Protein AF-A0A7S3DN08-F1 (afdb_monomer_lite)

Sequence (111 aa):
STLVHIRQMTKTLLYVWMFTVPLALVHVRFNNNHLNHPLIPMVLVFMTTFGFIGLEFVSDEMDDAFGNDPSDFDSLGLAQIMIEDCYTSILKLDGKDAAFALRKRLRPKYE

pLDDT: mean 83.6, std 9.74, range [44.16, 94.69]

Structure (mmCIF, N/CA/C/O backbone):
data_AF-A0A7S3DN08-F1
#
_entry.id   AF-A0A7S3DN08-F1
#
loop_
_atom_site.group_PDB
_atom_site.id
_atom_site.type_symbol
_atom_site.label_atom_id
_atom_site.label_alt_id
_atom_site.label_comp_id
_atom_site.label_asym_id
_atom_site.label_entity_id
_atom_site.label_seq_id
_atom_site.pdbx_PDB_ins_code
_atom_site.Cartn_x
_atom_site.Cartn_y
_atom_site.Cartn_z
_atom_site.occupancy
_atom_site.B_iso_or_equiv
_atom_site.auth_seq_id
_atom_site.auth_comp_id
_atom_site.auth_asym_id
_atom_site.auth_atom_id
_atom_site.pdbx_PDB_model_num
ATOM 1 N N . SER A 1 1 ? -17.435 -0.663 -8.346 1.00 62.22 1 SER A N 1
ATOM 2 C CA . SER A 1 1 ? -17.321 -0.821 -9.812 1.00 62.22 1 SER A CA 1
ATOM 3 C C . SER A 1 1 ? -16.344 0.199 -10.397 1.00 62.22 1 SER A C 1
ATOM 5 O O . SER A 1 1 ? -15.292 -0.203 -10.867 1.00 62.22 1 SER A O 1
ATOM 7 N N . THR A 1 2 ? -16.586 1.508 -10.271 1.00 69.19 2 THR A N 1
ATOM 8 C CA . THR A 1 2 ? -15.720 2.577 -10.822 1.00 69.19 2 THR A CA 1
ATOM 9 C C . THR A 1 2 ? -14.273 2.589 -10.303 1.00 69.19 2 THR A C 1
ATOM 11 O O . THR A 1 2 ? -13.360 2.755 -11.103 1.00 69.19 2 THR A O 1
ATOM 14 N N . LEU A 1 3 ? -14.039 2.343 -9.008 1.00 72.62 3 LEU A N 1
ATOM 15 C CA . LEU A 1 3 ? -12.680 2.273 -8.434 1.00 72.62 3 LEU A CA 1
ATOM 16 C C . LEU A 1 3 ? -11.839 1.131 -9.024 1.00 72.62 3 LEU A C 1
ATOM 18 O O . LEU A 1 3 ? -10.666 1.313 -9.333 1.00 72.62 3 LEU A O 1
ATOM 22 N N . VAL A 1 4 ? -12.467 -0.022 -9.275 1.00 78.44 4 VAL A N 1
ATOM 23 C CA . VAL A 1 4 ? -11.806 -1.180 -9.899 1.00 78.44 4 VAL A CA 1
ATOM 24 C C . VAL A 1 4 ? -11.336 -0.831 -11.311 1.00 78.44 4 VAL A C 1
ATOM 26 O O . VAL A 1 4 ? -10.228 -1.192 -11.702 1.00 78.44 4 VAL A O 1
ATOM 29 N N . HIS A 1 5 ? -12.150 -0.082 -12.060 1.00 82.31 5 HIS A N 1
ATOM 30 C CA . HIS A 1 5 ? -11.789 0.367 -13.402 1.00 82.31 5 HIS A CA 1
ATOM 31 C C . HIS A 1 5 ? -10.624 1.359 -13.388 1.00 82.31 5 HIS A C 1
ATOM 33 O O . HIS A 1 5 ? -9.713 1.223 -14.199 1.00 82.31 5 HIS A O 1
ATOM 39 N N . ILE A 1 6 ? -10.603 2.308 -12.448 1.00 84.00 6 ILE A N 1
ATOM 40 C CA . ILE A 1 6 ? -9.499 3.271 -12.327 1.00 84.00 6 ILE A CA 1
ATOM 41 C C . ILE A 1 6 ? -8.196 2.544 -11.980 1.00 84.00 6 ILE A C 1
ATOM 43 O O . ILE A 1 6 ? -7.185 2.782 -12.636 1.00 84.00 6 ILE A O 1
ATOM 47 N N . ARG A 1 7 ? -8.227 1.584 -11.047 1.00 84.69 7 ARG A N 1
ATOM 48 C CA . ARG A 1 7 ? -7.046 0.781 -10.6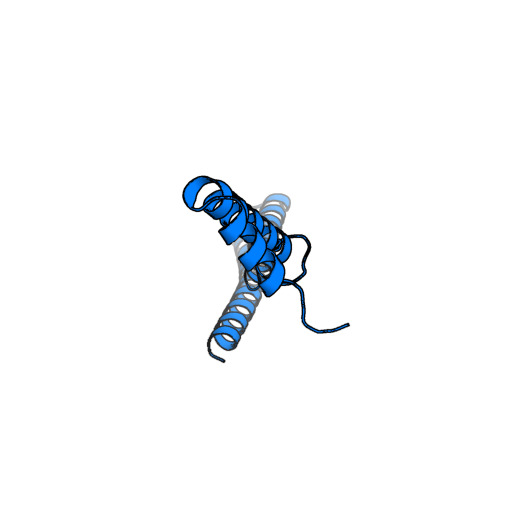94 1.00 84.69 7 ARG A CA 1
ATOM 49 C C . ARG A 1 7 ? -6.502 -0.003 -11.886 1.00 84.69 7 ARG A C 1
ATOM 51 O O . ARG A 1 7 ? -5.299 -0.032 -12.126 1.00 84.69 7 ARG A O 1
ATOM 58 N N . GLN A 1 8 ? -7.389 -0.612 -12.672 1.00 84.81 8 GLN A N 1
ATOM 59 C CA . GLN A 1 8 ? -6.996 -1.317 -13.893 1.00 84.81 8 GLN A CA 1
ATOM 60 C C . GLN A 1 8 ? -6.361 -0.371 -14.918 1.00 84.81 8 GLN A C 1
ATOM 62 O O . GLN A 1 8 ? -5.316 -0.697 -15.479 1.00 84.81 8 GLN A O 1
ATOM 67 N N . MET A 1 9 ? -6.944 0.812 -15.130 1.00 87.62 9 MET A N 1
ATOM 68 C CA . MET A 1 9 ? -6.394 1.811 -16.049 1.00 87.62 9 MET A CA 1
ATOM 69 C C . MET A 1 9 ? -5.007 2.293 -15.596 1.00 87.62 9 MET A C 1
ATOM 71 O O . MET A 1 9 ? -4.087 2.322 -16.415 1.00 87.62 9 MET A O 1
ATOM 75 N N . THR A 1 10 ? -4.813 2.564 -14.302 1.00 88.06 10 THR A N 1
ATOM 76 C CA . THR A 1 10 ? -3.507 2.941 -13.735 1.00 88.06 10 THR A CA 1
ATOM 77 C C . THR A 1 10 ? -2.460 1.848 -13.951 1.00 88.06 10 THR A C 1
ATOM 79 O O . THR A 1 10 ? -1.401 2.135 -14.509 1.00 88.06 10 THR A O 1
ATOM 82 N N . LYS A 1 11 ? -2.780 0.581 -13.641 1.00 87.69 11 LYS A N 1
ATOM 83 C CA . LYS A 1 11 ? -1.868 -0.559 -13.860 1.00 87.69 11 LYS A CA 1
ATOM 84 C C . LYS A 1 11 ? -1.479 -0.705 -15.332 1.00 87.69 11 LYS A C 1
ATOM 86 O O . LYS A 1 11 ? -0.303 -0.874 -15.652 1.00 87.69 11 LYS A O 1
ATOM 91 N N . THR A 1 12 ? -2.437 -0.569 -16.254 1.00 88.81 12 THR A N 1
ATOM 92 C CA . THR A 1 12 ? -2.135 -0.635 -17.695 1.00 88.81 12 THR A CA 1
ATOM 93 C C . THR A 1 12 ? -1.225 0.500 -18.163 1.00 88.81 12 THR A C 1
ATOM 95 O O . THR A 1 12 ? -0.280 0.247 -18.910 1.00 88.81 12 THR A O 1
ATOM 98 N N . LEU A 1 13 ? -1.449 1.731 -17.692 1.00 89.31 13 LEU A N 1
ATOM 99 C CA . LEU A 1 13 ? -0.605 2.877 -18.028 1.00 89.31 13 LEU A CA 1
ATOM 100 C C . LEU A 1 13 ? 0.814 2.710 -17.466 1.00 89.31 13 LEU A C 1
ATOM 102 O O . LEU A 1 13 ? 1.787 2.984 -18.168 1.00 89.31 13 LEU A O 1
ATOM 106 N N . LEU A 1 14 ? 0.931 2.214 -16.232 1.00 88.38 14 LEU A N 1
ATOM 107 C CA . LEU A 1 14 ? 2.209 1.965 -15.571 1.00 88.38 14 LEU A CA 1
ATOM 108 C C . LEU A 1 14 ? 3.030 0.905 -16.315 1.00 88.38 14 LEU A C 1
ATOM 110 O O . LEU A 1 14 ? 4.223 1.109 -16.534 1.00 88.38 14 LEU A O 1
ATOM 114 N N . TYR A 1 15 ? 2.403 -0.175 -16.795 1.00 87.44 15 TYR A N 1
ATOM 115 C CA . TYR A 1 15 ? 3.093 -1.156 -17.636 1.00 87.44 15 TYR A CA 1
ATOM 116 C C . TYR A 1 15 ? 3.538 -0.567 -18.974 1.00 87.44 15 TYR A C 1
ATOM 118 O O . TYR A 1 15 ? 4.685 -0.768 -19.372 1.00 87.44 15 TYR A O 1
ATOM 126 N N . VAL A 1 16 ? 2.687 0.212 -19.651 1.00 90.19 16 VAL A N 1
ATOM 127 C CA . VAL A 1 16 ? 3.079 0.899 -20.895 1.00 90.19 16 VAL A CA 1
ATOM 128 C C . VAL A 1 16 ? 4.28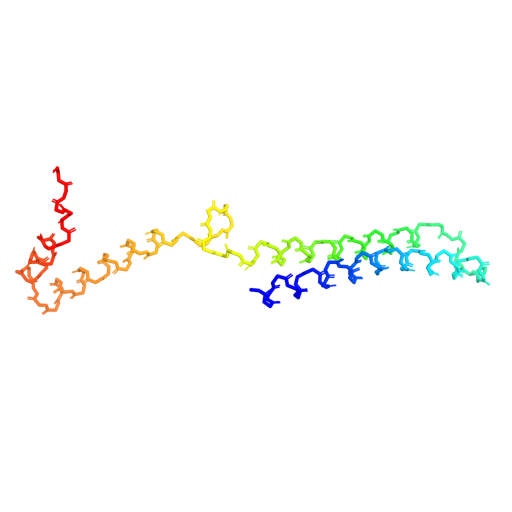5 1.810 -20.649 1.00 90.19 16 VAL A C 1
ATOM 130 O O . VAL A 1 16 ? 5.259 1.764 -21.404 1.00 90.19 16 VAL A O 1
ATOM 133 N N . TRP A 1 17 ? 4.274 2.588 -19.566 1.00 86.81 17 TRP A N 1
ATOM 134 C CA . TRP A 1 17 ? 5.385 3.459 -19.181 1.00 86.81 17 TRP A CA 1
ATOM 135 C C . TRP A 1 17 ? 6.673 2.675 -18.894 1.00 86.81 17 TRP A C 1
ATOM 137 O O . TRP A 1 17 ? 7.744 3.038 -19.389 1.00 86.81 17 TRP A O 1
ATOM 147 N N . MET A 1 18 ? 6.561 1.557 -18.172 1.00 86.50 18 MET A N 1
ATOM 148 C CA . MET A 1 18 ? 7.681 0.692 -17.799 1.00 86.50 18 MET A CA 1
ATOM 149 C C . MET A 1 18 ? 8.432 0.131 -19.009 1.00 86.50 18 MET A C 1
ATOM 151 O O . MET A 1 18 ? 9.645 -0.031 -18.934 1.00 86.50 18 MET A O 1
ATOM 155 N N . PHE A 1 19 ? 7.750 -0.123 -20.129 1.00 84.75 19 PHE A N 1
ATOM 156 C CA . PHE A 1 19 ? 8.403 -0.558 -21.370 1.00 84.75 19 PHE A CA 1
ATOM 157 C C . PHE A 1 19 ? 8.846 0.609 -22.256 1.00 84.75 19 PHE A C 1
ATOM 159 O O . PHE A 1 19 ? 9.900 0.540 -22.888 1.00 84.75 19 PHE A O 1
ATOM 166 N N . THR A 1 20 ? 8.082 1.701 -22.290 1.00 87.88 20 THR A N 1
ATOM 167 C CA . THR A 1 20 ? 8.367 2.833 -23.184 1.00 87.88 20 THR A CA 1
ATOM 168 C C . THR A 1 20 ? 9.629 3.590 -22.762 1.00 87.88 20 THR A C 1
ATOM 170 O O . THR A 1 20 ? 10.440 3.953 -23.613 1.00 87.88 20 THR A O 1
ATOM 173 N N . VAL A 1 21 ? 9.846 3.787 -21.456 1.00 85.44 21 VAL A N 1
ATOM 174 C CA . VAL A 1 21 ? 10.991 4.553 -20.935 1.00 85.44 21 VAL A CA 1
ATOM 175 C C . VAL A 1 21 ? 12.342 3.872 -21.206 1.00 85.44 21 VAL A C 1
ATOM 177 O O . VAL A 1 21 ? 13.217 4.531 -21.773 1.00 85.44 21 VAL A O 1
ATOM 180 N N . PRO A 1 22 ? 12.551 2.575 -20.901 1.00 83.00 22 PRO A N 1
ATOM 181 C CA . PRO A 1 22 ? 13.797 1.888 -21.238 1.00 83.00 22 PRO A CA 1
ATOM 182 C C . PRO A 1 22 ? 14.071 1.868 -22.743 1.00 83.00 22 PRO A C 1
ATOM 184 O O . PRO A 1 22 ? 15.211 2.082 -23.153 1.00 83.00 22 PRO A O 1
ATOM 187 N N . LEU A 1 23 ? 13.041 1.674 -23.576 1.00 84.12 23 LEU A N 1
ATOM 188 C CA . LEU A 1 23 ? 13.184 1.698 -25.036 1.00 84.12 23 LEU A CA 1
ATOM 189 C C . LEU A 1 23 ? 13.596 3.086 -25.547 1.00 84.12 23 LEU A C 1
ATOM 191 O O . LEU A 1 23 ? 14.496 3.189 -26.383 1.00 84.12 23 LEU A O 1
ATOM 195 N N . ALA A 1 24 ? 13.003 4.154 -25.007 1.00 84.25 24 ALA A N 1
ATOM 196 C CA . ALA A 1 24 ? 13.380 5.526 -25.335 1.00 84.25 24 ALA A CA 1
ATOM 197 C C . ALA A 1 24 ? 14.824 5.844 -24.907 1.00 84.25 24 ALA A C 1
ATOM 199 O O . ALA A 1 24 ? 15.587 6.414 -25.687 1.00 84.25 24 ALA A O 1
ATOM 200 N N . LEU A 1 25 ? 15.238 5.419 -23.709 1.00 78.75 25 LEU A N 1
ATOM 201 C CA . LEU A 1 25 ? 16.612 5.579 -23.211 1.00 78.75 25 LEU A CA 1
ATOM 202 C C . LEU A 1 25 ? 17.639 4.829 -24.071 1.00 78.75 25 LEU A C 1
ATOM 204 O O . LEU A 1 25 ? 18.709 5.364 -24.369 1.00 78.75 25 LEU A O 1
ATOM 208 N N . VAL A 1 26 ? 17.308 3.613 -24.514 1.00 77.12 26 VAL A N 1
ATOM 209 C CA . VAL A 1 26 ? 18.138 2.839 -25.446 1.00 77.12 26 VAL A CA 1
ATOM 210 C C . VAL A 1 26 ? 18.240 3.545 -26.802 1.00 77.12 26 VAL A C 1
ATOM 212 O O . VAL A 1 26 ? 19.339 3.657 -27.345 1.00 77.12 26 VAL A O 1
ATOM 215 N N . HIS A 1 27 ? 17.138 4.085 -27.326 1.00 78.88 27 HIS A N 1
ATOM 216 C CA . HIS A 1 27 ? 17.139 4.827 -28.588 1.00 78.88 27 HIS A CA 1
ATOM 217 C C . HIS A 1 27 ? 18.000 6.101 -28.521 1.00 78.88 27 HIS A C 1
ATOM 219 O O . HIS A 1 27 ? 18.819 6.341 -29.407 1.00 78.88 27 HIS A O 1
ATOM 225 N N . VAL A 1 28 ? 17.887 6.882 -27.441 1.00 73.75 28 VAL A N 1
ATOM 226 C CA . VAL A 1 28 ? 18.707 8.088 -27.217 1.00 73.75 28 VAL A CA 1
ATOM 227 C C . VAL A 1 28 ? 20.196 7.748 -27.146 1.00 73.75 28 VAL A C 1
ATOM 229 O O . VAL A 1 28 ? 21.009 8.500 -27.684 1.00 73.75 28 VAL A O 1
ATOM 232 N N . ARG A 1 29 ? 20.557 6.609 -26.539 1.00 70.94 29 ARG A N 1
ATOM 233 C CA . ARG A 1 29 ? 21.940 6.113 -26.503 1.00 70.94 29 ARG A CA 1
ATOM 234 C C . ARG A 1 29 ? 22.467 5.765 -27.896 1.00 70.94 29 ARG A C 1
ATOM 236 O O . ARG A 1 29 ? 23.600 6.111 -28.202 1.00 70.94 29 ARG A O 1
ATOM 243 N N . PHE A 1 30 ? 21.679 5.075 -28.722 1.00 66.62 30 PHE A N 1
ATOM 244 C CA . PHE A 1 30 ? 22.104 4.708 -30.079 1.00 66.62 30 PHE A CA 1
ATOM 245 C C . PHE A 1 30 ? 22.259 5.922 -31.001 1.00 66.62 30 PHE A C 1
ATOM 247 O O . PHE A 1 30 ? 23.107 5.898 -31.886 1.00 66.62 30 PHE A O 1
ATOM 254 N N . ASN A 1 31 ? 21.453 6.968 -30.798 1.00 70.38 31 ASN A N 1
ATOM 255 C CA . ASN A 1 31 ? 21.432 8.135 -31.680 1.00 70.38 31 ASN A CA 1
ATOM 256 C C . ASN A 1 31 ? 22.423 9.237 -31.254 1.00 70.38 31 ASN A C 1
ATOM 258 O O . ASN A 1 31 ? 22.882 10.011 -32.088 1.00 70.38 31 ASN A O 1
ATOM 262 N N . ASN A 1 32 ? 22.784 9.308 -29.966 1.00 65.56 32 ASN A N 1
ATOM 263 C CA . ASN A 1 32 ? 23.711 10.307 -29.432 1.00 65.56 32 ASN A CA 1
ATOM 264 C C . ASN A 1 32 ? 24.961 9.637 -28.835 1.00 65.56 32 ASN A C 1
ATOM 266 O O . ASN A 1 32 ? 24.930 9.123 -27.717 1.00 65.56 32 ASN A O 1
ATOM 270 N N . ASN A 1 33 ? 26.103 9.748 -29.524 1.00 61.22 33 ASN A N 1
ATOM 271 C CA . ASN A 1 33 ? 27.427 9.237 -29.108 1.00 61.22 33 ASN A CA 1
ATOM 272 C C . ASN A 1 33 ? 28.000 9.861 -27.806 1.00 61.22 33 ASN A C 1
ATOM 274 O O . ASN A 1 33 ? 29.162 9.642 -27.467 1.00 61.22 33 ASN A O 1
ATOM 278 N N . HIS A 1 34 ? 27.220 10.666 -27.076 1.00 57.97 34 HIS A N 1
ATOM 279 C CA . HIS A 1 34 ? 27.638 11.334 -25.837 1.00 57.97 34 HIS A CA 1
ATOM 280 C C . HIS A 1 34 ? 27.400 10.498 -24.565 1.00 57.97 34 HIS A C 1
ATOM 282 O O . HIS A 1 34 ? 27.951 10.821 -23.514 1.00 57.97 34 HIS A O 1
ATOM 288 N N . LEU A 1 35 ? 26.640 9.399 -24.639 1.00 58.66 35 LEU A N 1
ATOM 289 C CA . LEU A 1 35 ? 26.386 8.474 -23.522 1.00 58.66 35 LEU A CA 1
ATOM 290 C C . LEU A 1 35 ? 27.221 7.189 -23.671 1.00 58.66 35 LEU A C 1
ATOM 292 O O . LEU A 1 35 ? 26.694 6.087 -23.820 1.00 58.66 35 LEU A O 1
ATOM 296 N N . ASN A 1 36 ? 28.549 7.325 -23.631 1.00 63.38 36 ASN A N 1
ATOM 297 C CA . ASN A 1 36 ? 29.470 6.190 -23.795 1.00 63.38 36 ASN A CA 1
ATOM 298 C C . ASN A 1 36 ? 29.554 5.273 -22.560 1.00 63.38 36 ASN A C 1
ATOM 300 O O . ASN A 1 36 ? 30.023 4.140 -22.670 1.00 63.38 36 ASN A O 1
ATOM 304 N N . HIS A 1 37 ? 29.062 5.710 -21.395 1.00 73.12 37 HIS A N 1
ATOM 305 C CA . HIS A 1 37 ? 29.052 4.893 -20.181 1.00 73.12 37 HIS A CA 1
ATOM 306 C C . HIS A 1 37 ? 27.724 4.132 -20.021 1.00 73.12 37 HIS A C 1
ATOM 308 O O . HIS A 1 37 ? 26.685 4.759 -19.807 1.00 73.12 37 HIS A O 1
ATOM 314 N N . PRO A 1 38 ? 27.731 2.785 -20.055 1.00 74.81 38 PRO A N 1
ATOM 315 C CA . PRO A 1 38 ? 26.511 1.975 -19.983 1.00 74.81 38 PRO A CA 1
ATOM 316 C C . PRO A 1 38 ? 25.816 2.024 -18.612 1.00 74.81 38 PRO A C 1
ATOM 318 O O . PRO A 1 38 ? 24.644 1.676 -18.514 1.00 74.81 38 PRO A O 1
ATOM 321 N N . LEU A 1 39 ? 26.510 2.471 -17.562 1.00 81.12 39 LEU A N 1
ATOM 322 C CA . LEU A 1 39 ? 25.997 2.461 -16.189 1.00 81.12 39 LEU A CA 1
ATOM 323 C C . LEU A 1 39 ? 24.908 3.513 -15.942 1.00 81.12 39 LEU A C 1
ATOM 325 O O . LEU A 1 39 ? 23.941 3.234 -15.243 1.00 81.12 39 LEU A O 1
ATOM 329 N N . ILE A 1 40 ? 25.026 4.703 -16.537 1.00 81.44 40 ILE A N 1
ATOM 330 C CA . ILE A 1 40 ? 24.081 5.813 -16.330 1.00 81.44 40 ILE A CA 1
ATOM 331 C C . ILE A 1 40 ? 22.648 5.443 -16.760 1.00 81.44 40 ILE A C 1
ATOM 333 O O . ILE A 1 40 ? 21.739 5.569 -15.936 1.00 81.44 40 ILE A O 1
ATOM 337 N N . PRO A 1 41 ? 22.400 4.950 -17.994 1.00 81.31 41 PRO A N 1
ATOM 338 C CA . PRO A 1 41 ? 21.053 4.556 -18.395 1.00 81.31 41 PRO A CA 1
ATOM 339 C C . PRO A 1 41 ? 20.534 3.352 -17.600 1.00 81.31 41 PRO A C 1
ATOM 341 O O . PRO A 1 41 ? 19.342 3.296 -17.325 1.00 81.31 41 PRO A O 1
ATOM 344 N N . MET A 1 42 ? 21.401 2.422 -17.174 1.00 82.81 42 MET A N 1
ATOM 345 C CA . MET A 1 42 ? 20.990 1.299 -16.319 1.00 82.81 42 MET A CA 1
ATOM 346 C C . MET A 1 42 ? 20.497 1.772 -14.949 1.00 82.81 42 MET A C 1
ATOM 348 O O . MET A 1 42 ? 19.441 1.333 -14.501 1.00 82.81 42 MET A O 1
ATOM 352 N N . VAL A 1 43 ? 21.217 2.695 -14.306 1.00 87.06 43 VAL A N 1
ATOM 353 C CA . VAL A 1 43 ? 20.813 3.269 -13.014 1.00 87.06 43 VAL A CA 1
ATOM 354 C C . VAL A 1 43 ? 19.529 4.085 -13.155 1.00 87.06 43 VAL A C 1
ATOM 356 O O . VAL A 1 43 ? 18.655 3.980 -12.300 1.00 87.06 43 VAL A O 1
ATOM 359 N N . LEU A 1 44 ? 19.374 4.851 -14.239 1.00 85.19 44 LEU A N 1
ATOM 360 C CA . LEU A 1 44 ? 18.144 5.602 -14.510 1.00 85.19 44 LEU A CA 1
ATOM 361 C C . LEU A 1 44 ? 16.939 4.687 -14.725 1.00 85.19 44 LEU A C 1
ATOM 363 O O . LEU A 1 44 ? 15.884 4.936 -14.144 1.00 85.19 44 LEU A O 1
ATOM 367 N N . VAL A 1 45 ? 17.090 3.625 -15.521 1.00 87.38 45 VAL A N 1
ATOM 368 C CA . VAL A 1 45 ? 16.033 2.625 -15.713 1.00 87.38 45 VAL A CA 1
ATOM 369 C C . VAL A 1 45 ? 15.691 1.977 -14.378 1.00 87.38 45 VAL A C 1
ATOM 371 O O . VAL A 1 45 ? 14.522 1.978 -14.010 1.00 87.38 45 VAL A O 1
ATOM 374 N N . PHE A 1 46 ? 16.692 1.520 -13.621 1.00 88.75 46 PHE A N 1
ATOM 375 C CA . PHE A 1 46 ? 16.485 0.915 -12.308 1.00 88.75 46 PHE A CA 1
ATOM 376 C C . PHE A 1 46 ? 15.732 1.854 -11.361 1.00 88.75 46 PHE A C 1
ATOM 378 O O . PHE A 1 46 ? 14.670 1.483 -10.871 1.00 88.75 46 PHE A O 1
ATOM 385 N N . MET A 1 47 ? 16.212 3.087 -11.170 1.00 89.88 47 MET A N 1
ATOM 386 C CA . MET A 1 47 ? 15.575 4.081 -10.297 1.00 89.88 47 MET A CA 1
ATOM 387 C C . MET A 1 47 ? 14.145 4.397 -10.724 1.00 89.88 47 MET A C 1
ATOM 389 O O . MET A 1 47 ? 13.252 4.461 -9.884 1.00 89.88 47 MET A O 1
ATOM 393 N N . THR A 1 48 ? 13.912 4.551 -12.027 1.00 87.75 48 THR A N 1
ATOM 394 C CA . THR A 1 48 ? 12.572 4.828 -12.551 1.00 87.75 48 THR A CA 1
ATOM 395 C C . THR A 1 48 ? 11.649 3.638 -12.298 1.00 87.75 48 THR A C 1
ATOM 397 O O . THR A 1 48 ? 10.576 3.805 -11.729 1.00 87.75 48 THR A O 1
ATOM 400 N N . THR A 1 49 ? 12.071 2.419 -12.643 1.00 88.81 49 THR A N 1
ATOM 401 C CA . THR A 1 49 ? 11.258 1.215 -12.415 1.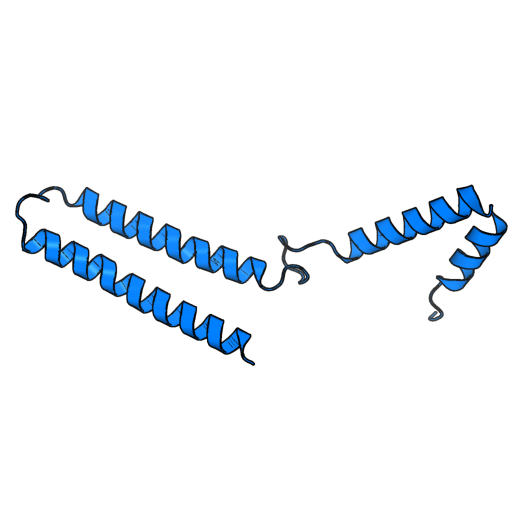00 88.81 49 THR A CA 1
ATOM 402 C C . THR A 1 49 ? 10.987 0.972 -10.937 1.00 88.81 49 THR A C 1
ATOM 404 O O . THR A 1 49 ? 9.845 0.729 -10.568 1.00 88.81 49 THR A O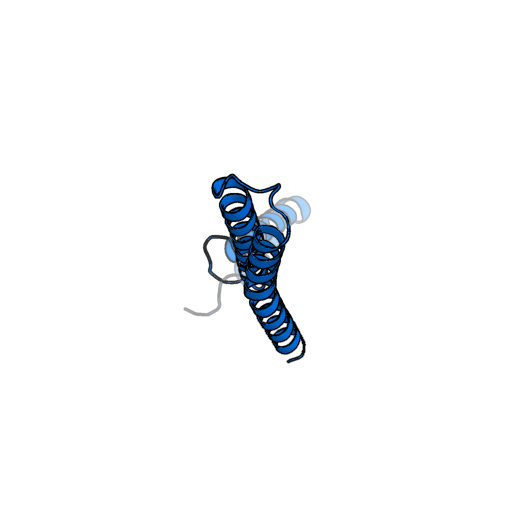 1
ATOM 407 N N . PHE A 1 50 ? 12.004 1.101 -10.086 1.00 90.19 50 PHE A N 1
ATOM 408 C CA . PHE A 1 50 ? 11.877 0.893 -8.651 1.00 90.19 50 PHE A CA 1
ATOM 409 C C . PHE A 1 50 ? 10.967 1.945 -8.013 1.00 90.19 50 PHE A C 1
ATOM 411 O O . PHE A 1 50 ? 10.107 1.595 -7.213 1.00 90.19 50 PHE A O 1
ATOM 418 N N . GLY A 1 51 ? 11.096 3.213 -8.416 1.00 89.56 51 GLY A N 1
ATOM 419 C CA . GLY A 1 51 ? 10.240 4.291 -7.930 1.00 89.56 51 GLY A CA 1
ATOM 420 C C . GLY A 1 51 ? 8.770 4.078 -8.286 1.00 89.56 51 GLY A C 1
ATOM 421 O O . GLY A 1 51 ? 7.918 4.115 -7.406 1.00 89.56 51 GLY A O 1
ATOM 422 N N . PHE A 1 52 ? 8.461 3.806 -9.557 1.00 88.19 52 PHE A N 1
ATOM 423 C CA . PHE A 1 52 ? 7.070 3.633 -9.991 1.00 88.19 52 PHE A CA 1
ATOM 424 C C . PHE A 1 52 ? 6.443 2.325 -9.494 1.00 88.19 52 PHE A C 1
ATOM 426 O O . PHE A 1 52 ? 5.290 2.339 -9.080 1.00 88.19 52 PHE A O 1
ATOM 433 N N . ILE A 1 53 ? 7.188 1.213 -9.476 1.00 89.75 53 ILE A N 1
ATOM 434 C CA . ILE A 1 53 ? 6.695 -0.047 -8.899 1.00 89.75 53 ILE A CA 1
ATOM 435 C C . ILE A 1 53 ? 6.475 0.113 -7.393 1.00 89.75 53 ILE A C 1
ATOM 437 O O . ILE A 1 53 ? 5.437 -0.292 -6.888 1.00 89.75 53 ILE A O 1
ATOM 441 N N . GLY A 1 54 ? 7.421 0.726 -6.677 1.00 89.94 54 GLY A N 1
ATOM 442 C CA . GLY A 1 54 ? 7.295 0.958 -5.240 1.00 89.94 54 GLY A CA 1
ATOM 443 C C . GLY A 1 54 ? 6.086 1.824 -4.888 1.00 89.94 54 GLY A C 1
ATOM 444 O O . GLY A 1 54 ? 5.369 1.508 -3.944 1.00 89.94 54 GLY A O 1
ATOM 445 N N . LEU A 1 55 ? 5.817 2.870 -5.675 1.00 89.50 55 LEU A N 1
ATOM 446 C CA . LEU A 1 55 ? 4.615 3.691 -5.512 1.00 89.50 55 LEU A CA 1
ATOM 447 C C . LEU A 1 55 ? 3.326 2.888 -5.712 1.00 89.50 55 LEU A C 1
ATOM 449 O O . LEU A 1 55 ? 2.379 3.091 -4.960 1.00 89.50 55 LEU A O 1
ATOM 453 N N . GLU A 1 56 ? 3.295 1.967 -6.677 1.00 89.19 56 GLU A N 1
ATOM 454 C CA . GLU A 1 56 ? 2.139 1.088 -6.883 1.00 89.19 56 GLU A CA 1
ATOM 455 C C . GLU A 1 56 ? 1.912 0.164 -5.681 1.00 89.19 56 GLU A C 1
ATOM 457 O O . GLU A 1 56 ? 0.783 0.033 -5.227 1.00 89.19 56 GLU A O 1
ATOM 462 N N . PHE A 1 57 ? 2.977 -0.421 -5.120 1.00 89.00 57 PHE A N 1
ATOM 463 C CA . PHE A 1 57 ? 2.875 -1.245 -3.910 1.00 89.00 57 PHE A CA 1
ATOM 464 C C . PHE A 1 57 ? 2.330 -0.457 -2.719 1.00 89.00 57 PHE A C 1
ATOM 466 O O . PHE A 1 57 ? 1.447 -0.940 -2.022 1.00 89.00 57 PHE A O 1
ATOM 473 N N . VAL A 1 58 ? 2.821 0.767 -2.506 1.00 89.06 58 VAL A N 1
ATOM 474 C CA . VAL A 1 58 ? 2.300 1.636 -1.441 1.00 89.06 58 VAL A CA 1
ATOM 475 C C . VAL A 1 58 ? 0.833 1.986 -1.695 1.00 89.06 58 VAL A C 1
ATOM 477 O O . VAL A 1 58 ? 0.044 2.003 -0.759 1.00 89.06 58 VAL A O 1
ATOM 480 N N . SER A 1 59 ? 0.454 2.246 -2.949 1.00 88.12 59 SER A N 1
ATOM 481 C CA . SER A 1 59 ? -0.939 2.528 -3.298 1.00 88.12 59 SER A CA 1
ATOM 482 C C . SER A 1 59 ? -1.853 1.329 -3.053 1.00 88.12 59 SER A C 1
ATOM 484 O O . SER A 1 59 ? -2.948 1.524 -2.540 1.00 88.12 59 SER A O 1
ATOM 486 N N . ASP A 1 60 ? -1.424 0.117 -3.418 1.00 85.62 60 ASP A N 1
ATOM 487 C CA . ASP A 1 60 ? -2.192 -1.111 -3.190 1.00 85.62 60 ASP A CA 1
ATOM 488 C C . ASP A 1 60 ? -2.346 -1.394 -1.678 1.00 85.62 60 ASP A C 1
ATOM 490 O O . ASP A 1 60 ? -3.416 -1.823 -1.261 1.00 85.62 60 ASP A O 1
ATOM 494 N N . GLU A 1 61 ? -1.331 -1.110 -0.854 1.00 84.75 61 GLU A N 1
ATOM 495 C CA . GLU A 1 61 ? -1.415 -1.262 0.610 1.00 84.75 61 GLU A CA 1
ATOM 496 C C . GLU A 1 61 ? -2.382 -0.239 1.236 1.00 84.75 61 GLU A C 1
ATOM 498 O O . GLU A 1 61 ? -3.157 -0.545 2.133 1.00 84.75 61 GLU A O 1
ATOM 503 N N . MET A 1 62 ? -2.383 1.002 0.737 1.00 84.88 62 MET A N 1
ATOM 504 C CA . MET A 1 62 ? -3.266 2.058 1.245 1.00 84.88 62 MET A CA 1
ATOM 505 C C . MET A 1 62 ? -4.733 1.909 0.810 1.00 84.88 62 MET A C 1
ATOM 507 O O . MET A 1 62 ? -5.593 2.609 1.354 1.00 84.88 62 MET A O 1
ATOM 511 N N . ASP A 1 63 ? -5.030 1.041 -0.162 1.00 85.81 63 ASP A N 1
ATOM 512 C CA . ASP A 1 63 ? -6.390 0.819 -0.670 1.00 85.81 63 ASP A CA 1
ATOM 513 C C . ASP A 1 63 ? -7.311 0.171 0.389 1.00 85.81 63 ASP A C 1
ATOM 515 O O . ASP A 1 63 ? -8.524 0.402 0.342 1.00 85.81 63 ASP A O 1
ATOM 519 N N . ASP A 1 64 ? -6.771 -0.598 1.348 1.00 84.94 64 ASP A N 1
ATOM 520 C CA . ASP A 1 64 ? -7.544 -1.260 2.416 1.00 84.94 64 ASP A CA 1
ATOM 521 C C . ASP A 1 64 ? -6.942 -1.076 3.819 1.00 84.94 64 ASP A C 1
ATOM 523 O O . ASP A 1 64 ? -6.660 -2.030 4.526 1.00 84.94 64 ASP A O 1
ATOM 527 N N . ALA A 1 65 ? -6.827 0.173 4.274 1.00 84.56 65 ALA A N 1
ATOM 528 C CA . ALA A 1 65 ? -6.232 0.498 5.578 1.00 84.56 65 ALA A CA 1
ATOM 529 C C . ALA A 1 65 ? -6.970 -0.065 6.823 1.00 84.56 65 ALA A C 1
ATOM 531 O O . ALA A 1 65 ? -6.527 0.156 7.953 1.00 84.56 65 ALA A O 1
ATOM 532 N N . PHE A 1 66 ? -8.128 -0.713 6.651 1.00 87.88 66 PHE A N 1
ATOM 533 C CA . PHE A 1 66 ? -8.909 -1.342 7.726 1.00 87.88 66 PHE A CA 1
ATOM 534 C C . PHE A 1 66 ? -9.005 -2.865 7.561 1.00 87.88 66 PHE A C 1
ATOM 536 O O . PHE A 1 66 ? -9.899 -3.486 8.148 1.00 87.88 66 PHE A O 1
ATOM 543 N N . GLY A 1 67 ? -8.128 -3.444 6.742 1.00 84.31 67 GLY A N 1
ATOM 544 C CA . GLY A 1 67 ? -8.012 -4.874 6.535 1.00 84.31 67 GLY A CA 1
ATOM 545 C C . GLY A 1 67 ? -7.406 -5.602 7.739 1.00 84.31 67 GLY A C 1
ATOM 546 O O . GLY A 1 67 ? -7.665 -5.285 8.902 1.00 84.31 67 GLY A O 1
ATOM 547 N N . ASN A 1 68 ? -6.645 -6.657 7.452 1.00 85.31 68 ASN A N 1
ATOM 548 C CA . ASN A 1 68 ? -5.947 -7.457 8.465 1.00 85.31 68 ASN A CA 1
ATOM 549 C C . ASN A 1 68 ? -4.443 -7.577 8.173 1.00 85.31 68 ASN A C 1
ATOM 551 O O . ASN A 1 68 ? -3.790 -8.488 8.695 1.00 85.31 68 ASN A O 1
ATOM 555 N N . ASP A 1 69 ? -3.903 -6.709 7.322 1.00 84.94 69 ASP A N 1
ATOM 556 C CA . ASP A 1 69 ? -2.486 -6.686 7.008 1.00 84.94 69 ASP A CA 1
ATOM 557 C C . ASP A 1 69 ? -1.688 -6.023 8.146 1.00 84.94 69 ASP A C 1
ATOM 559 O O . ASP A 1 69 ? -2.213 -5.215 8.914 1.00 84.94 69 ASP A O 1
ATOM 563 N N . PRO A 1 70 ? -0.394 -6.358 8.314 1.00 86.00 70 PRO A N 1
ATOM 564 C CA . PRO A 1 70 ? 0.409 -5.838 9.423 1.00 86.00 70 PRO A CA 1
ATOM 565 C C . PRO A 1 70 ? 0.592 -4.314 9.425 1.00 86.00 70 PRO A C 1
ATOM 567 O O . PRO A 1 70 ? 1.043 -3.763 10.430 1.00 86.00 70 PRO A O 1
ATOM 570 N N . SER A 1 71 ? 0.335 -3.655 8.293 1.00 84.56 71 SER A N 1
ATOM 571 C CA . SER A 1 71 ? 0.436 -2.205 8.128 1.00 84.56 71 SER A CA 1
ATOM 572 C C . SER A 1 71 ? -0.899 -1.475 8.356 1.00 84.56 71 SER A C 1
ATOM 574 O O . SER A 1 71 ? -0.898 -0.243 8.441 1.00 84.56 71 SER A O 1
ATOM 576 N N . ASP A 1 72 ? -2.004 -2.216 8.506 1.00 89.81 72 ASP A N 1
ATOM 577 C CA . ASP A 1 72 ? -3.352 -1.673 8.671 1.00 89.81 72 ASP A CA 1
ATOM 578 C C . ASP A 1 72 ? -3.582 -1.078 10.063 1.00 89.81 72 ASP A C 1
ATOM 580 O O . ASP A 1 72 ? -2.860 -1.330 11.036 1.00 89.81 72 ASP A O 1
ATOM 584 N N . PHE A 1 73 ? -4.643 -0.279 10.186 1.00 88.38 73 PHE A N 1
ATOM 585 C CA . PHE A 1 73 ? -5.066 0.235 11.480 1.00 88.38 73 PHE A CA 1
ATOM 586 C C . PHE A 1 73 ? -5.614 -0.885 12.370 1.00 88.38 73 PHE A C 1
ATOM 588 O O . PHE A 1 73 ? -6.553 -1.590 11.997 1.00 88.38 73 PHE A O 1
ATOM 595 N N . ASP A 1 74 ? -5.127 -0.957 13.614 1.00 88.69 74 ASP A N 1
ATOM 596 C CA . ASP A 1 74 ? -5.710 -1.800 14.666 1.00 88.69 74 ASP A CA 1
ATOM 597 C C . ASP A 1 74 ? -7.070 -1.241 15.122 1.00 88.69 74 ASP A C 1
ATOM 599 O O . ASP A 1 74 ? -7.214 -0.584 16.157 1.00 88.69 74 ASP A O 1
ATOM 603 N N . SER A 1 75 ? -8.084 -1.466 14.290 1.00 89.38 75 SER A N 1
ATOM 604 C CA . SER A 1 75 ? -9.446 -0.971 14.481 1.00 89.38 75 SER A CA 1
ATOM 605 C C . SER A 1 75 ? -10.101 -1.535 15.745 1.00 89.38 75 SER A C 1
ATOM 607 O O . SER A 1 75 ? -10.847 -0.824 16.422 1.00 89.38 75 SER A O 1
ATOM 609 N N . LEU A 1 76 ? -9.785 -2.782 16.105 1.00 87.88 76 LEU A N 1
ATOM 610 C CA . LEU A 1 76 ? -10.266 -3.424 17.328 1.00 87.88 76 LEU A CA 1
ATOM 611 C C . LEU A 1 76 ? -9.618 -2.813 18.571 1.00 87.88 76 LEU A C 1
ATOM 613 O O . LEU A 1 76 ? -10.334 -2.473 19.517 1.00 87.88 76 LEU A O 1
ATOM 617 N N . GLY A 1 77 ? -8.299 -2.612 18.559 1.00 89.62 77 GLY A N 1
ATOM 618 C CA . GLY A 1 77 ? -7.590 -1.921 19.633 1.00 89.62 77 GLY A CA 1
ATOM 619 C C . GLY A 1 77 ? -8.090 -0.488 19.819 1.00 89.62 77 GLY A C 1
ATOM 620 O O . GLY A 1 77 ? -8.405 -0.078 20.937 1.00 89.62 77 GLY A O 1
ATOM 621 N N . LEU A 1 78 ? -8.274 0.254 18.723 1.00 91.69 78 LEU A N 1
ATOM 622 C CA . LEU A 1 78 ? -8.857 1.602 18.737 1.00 91.69 78 LEU A CA 1
ATOM 623 C C . LEU A 1 78 ? -10.274 1.617 19.328 1.00 91.69 78 LEU A C 1
ATOM 625 O O . LEU A 1 78 ? -10.587 2.470 20.162 1.00 91.69 78 LEU A O 1
ATOM 629 N N . ALA A 1 79 ? -11.125 0.665 18.942 1.00 90.12 79 ALA A N 1
ATOM 630 C CA . ALA A 1 79 ? -12.473 0.547 19.488 1.00 90.12 79 ALA A CA 1
ATOM 631 C C . ALA A 1 79 ? -12.458 0.240 20.994 1.00 90.12 79 ALA A C 1
ATOM 633 O O . ALA A 1 79 ? -13.251 0.811 21.747 1.00 90.12 79 ALA A O 1
ATOM 634 N N . GLN A 1 80 ? -11.545 -0.621 21.451 1.00 90.38 80 GLN A N 1
ATOM 635 C CA . GLN A 1 80 ? -11.389 -0.927 22.870 1.00 90.38 80 GLN A CA 1
ATOM 636 C C . GLN A 1 80 ? -10.988 0.319 23.670 1.00 90.38 80 GLN A C 1
ATOM 638 O O . GLN A 1 80 ? -11.625 0.617 24.681 1.00 90.38 80 GLN A O 1
ATOM 643 N N . ILE A 1 81 ? -10.002 1.080 23.187 1.00 93.62 81 ILE A N 1
ATOM 644 C CA . ILE A 1 81 ? -9.553 2.326 23.828 1.00 93.62 81 ILE A CA 1
ATOM 645 C C . ILE A 1 81 ? -10.713 3.323 23.936 1.00 93.62 81 ILE A C 1
ATOM 647 O O . ILE A 1 81 ? -10.956 3.881 25.005 1.00 93.62 81 ILE A O 1
ATOM 651 N N . MET A 1 82 ? -11.497 3.497 22.867 1.00 93.06 82 MET A N 1
ATOM 652 C CA . MET A 1 82 ? -12.662 4.388 22.900 1.00 93.06 82 MET A CA 1
ATOM 653 C C . MET A 1 82 ? -13.712 3.958 23.932 1.00 93.06 82 MET A C 1
ATOM 655 O O . MET A 1 82 ? -14.278 4.802 24.630 1.00 93.06 82 MET A O 1
ATOM 659 N N . ILE A 1 83 ? -13.976 2.655 24.063 1.00 90.44 83 ILE A N 1
ATOM 660 C CA . ILE A 1 83 ? -14.913 2.141 25.071 1.00 90.44 83 ILE A CA 1
ATOM 661 C C . ILE A 1 83 ? -14.390 2.413 26.487 1.00 90.44 83 ILE A C 1
ATOM 663 O O . ILE A 1 83 ? -15.167 2.820 27.357 1.00 90.44 83 ILE A O 1
ATOM 667 N N . GLU A 1 84 ? -13.093 2.217 26.725 1.00 91.06 84 GLU A N 1
ATOM 668 C CA . GLU A 1 84 ? -12.449 2.501 28.012 1.00 91.06 84 GLU A CA 1
ATOM 669 C C . GLU A 1 84 ? -12.520 3.994 28.375 1.00 91.06 84 GLU A C 1
ATOM 671 O O . GLU A 1 84 ? -12.840 4.341 29.520 1.00 91.06 84 GLU A O 1
ATOM 676 N N . ASP A 1 85 ? -12.333 4.883 27.400 1.00 94.69 85 ASP A N 1
ATOM 677 C CA . ASP A 1 85 ? -12.454 6.332 27.581 1.00 94.69 85 ASP A CA 1
ATOM 678 C C . ASP A 1 85 ? -13.896 6.771 27.861 1.00 94.69 85 ASP A C 1
ATOM 680 O O . ASP A 1 85 ? -14.143 7.581 28.766 1.00 94.69 85 ASP A O 1
ATOM 684 N N . CYS A 1 86 ? -14.877 6.207 27.150 1.00 90.25 86 CYS A N 1
ATOM 685 C CA . CYS A 1 86 ? -16.293 6.440 27.431 1.00 90.25 86 CYS A CA 1
ATOM 686 C C . CYS A 1 86 ? -16.662 5.976 28.844 1.00 90.25 86 CYS A C 1
ATOM 688 O O . CYS A 1 86 ? -17.314 6.710 29.592 1.00 90.25 86 CYS A O 1
ATOM 690 N N . TYR A 1 87 ? -16.215 4.781 29.235 1.00 91.38 87 TYR A N 1
ATOM 691 C CA . TYR A 1 87 ? -16.457 4.244 30.570 1.00 91.38 87 TYR A CA 1
ATOM 692 C C . TYR A 1 87 ? -15.842 5.134 31.656 1.00 91.38 87 TYR A C 1
ATOM 694 O O . TYR A 1 87 ? -16.496 5.458 32.651 1.00 91.38 87 TYR A O 1
ATOM 702 N N . THR A 1 88 ? -14.606 5.584 31.444 1.00 92.44 88 THR A N 1
ATOM 703 C CA . THR A 1 88 ? -13.893 6.468 32.371 1.00 92.44 88 THR A CA 1
ATOM 704 C C . THR A 1 88 ? -14.571 7.833 32.484 1.00 92.44 88 THR A C 1
ATOM 706 O O . THR A 1 88 ? -14.669 8.382 33.583 1.00 92.44 88 THR A O 1
ATOM 709 N N . SER A 1 89 ? -15.072 8.375 31.374 1.00 94.50 89 SER A N 1
ATOM 710 C CA . SER A 1 89 ? -15.780 9.659 31.345 1.00 94.50 89 SER A CA 1
ATOM 711 C C . SER A 1 89 ? -17.095 9.604 32.124 1.00 94.50 89 SER A C 1
ATOM 713 O O . SER A 1 89 ? -17.334 10.458 32.975 1.00 94.50 89 SER A O 1
ATOM 715 N N . ILE A 1 90 ? -17.902 8.558 31.918 1.00 93.00 90 ILE A N 1
ATOM 716 C CA . ILE A 1 90 ? -19.159 8.346 32.658 1.00 93.00 90 ILE A CA 1
ATOM 717 C C . ILE A 1 90 ? -18.883 8.164 34.149 1.00 93.00 90 ILE A C 1
ATOM 719 O O . ILE A 1 90 ? -19.551 8.767 34.984 1.00 93.00 90 ILE A O 1
ATOM 723 N N . LEU A 1 91 ? -17.860 7.383 34.503 1.00 91.81 91 LEU A N 1
ATOM 724 C CA . LEU A 1 91 ? -17.483 7.179 35.899 1.00 91.81 91 LEU A CA 1
ATOM 725 C C . LEU A 1 91 ? -17.115 8.495 36.605 1.00 91.81 91 LEU A C 1
ATOM 727 O O . LEU A 1 91 ? -17.421 8.655 37.787 1.00 91.81 91 LEU A O 1
ATOM 731 N N . LYS A 1 92 ? -16.456 9.421 35.895 1.00 94.12 92 LYS A N 1
ATOM 732 C CA . LYS A 1 92 ? -16.048 10.729 36.429 1.00 94.12 92 LYS A CA 1
ATOM 733 C C . LYS A 1 92 ? -17.203 11.731 36.516 1.00 94.12 92 LYS A C 1
ATOM 735 O O . LYS A 1 92 ? -17.208 12.526 37.450 1.00 94.12 92 LYS A O 1
ATOM 740 N N . LEU A 1 93 ? -18.132 11.714 35.560 1.00 94.69 93 LEU A N 1
ATOM 741 C CA . LEU A 1 93 ? -19.218 12.698 35.459 1.00 94.69 93 LEU A CA 1
ATOM 742 C C . LEU A 1 93 ? -20.487 12.261 36.203 1.00 94.69 93 LEU A C 1
ATOM 744 O O . LEU A 1 93 ? -20.999 13.009 37.031 1.00 94.69 93 LEU A O 1
ATOM 748 N N . ASP A 1 94 ? -20.954 11.041 35.944 1.00 92.81 94 ASP A N 1
ATOM 749 C CA . ASP A 1 94 ? -22.256 10.532 36.400 1.00 92.81 94 ASP A CA 1
ATOM 750 C C . ASP A 1 94 ? -22.131 9.569 37.594 1.00 92.81 94 ASP A C 1
ATOM 752 O O . ASP A 1 94 ? -23.122 9.157 38.201 1.00 92.81 94 ASP A O 1
ATOM 756 N N . GLY A 1 95 ? -20.898 9.197 37.947 1.00 91.00 95 GLY A N 1
ATOM 757 C CA . GLY A 1 95 ? -20.595 8.331 39.077 1.00 91.00 95 GLY A CA 1
ATOM 758 C C . GLY A 1 95 ? -20.696 6.833 38.771 1.00 91.00 95 GLY A C 1
ATOM 759 O O . GLY A 1 95 ? -20.869 6.375 37.639 1.00 91.00 95 GLY A O 1
ATOM 760 N N . LYS A 1 96 ? -20.527 6.027 39.825 1.00 90.50 96 LYS A N 1
ATOM 761 C CA . LYS A 1 96 ? -20.356 4.568 39.712 1.00 90.50 96 LYS A CA 1
ATOM 762 C C . LYS A 1 96 ? -21.602 3.852 39.185 1.00 90.50 96 LYS A C 1
ATOM 764 O O . LYS A 1 96 ? -21.456 2.890 38.435 1.00 90.50 96 LYS A O 1
ATOM 769 N N . ASP A 1 97 ? -22.798 4.315 39.538 1.00 90.69 97 ASP A N 1
ATOM 770 C CA . ASP A 1 97 ? -24.049 3.630 39.189 1.00 90.69 97 ASP A CA 1
ATOM 771 C C . ASP A 1 97 ? -24.318 3.658 37.679 1.00 90.69 97 ASP A C 1
ATOM 773 O O . ASP A 1 97 ? -24.669 2.635 37.084 1.00 90.69 97 ASP A O 1
ATOM 777 N N . ALA A 1 98 ? -24.059 4.800 37.034 1.00 86.56 98 ALA A N 1
ATOM 778 C CA . ALA A 1 98 ? -24.169 4.953 35.587 1.00 86.56 98 ALA A CA 1
ATOM 779 C C . ALA A 1 98 ? -23.136 4.088 34.841 1.00 86.56 98 ALA A C 1
ATOM 781 O O . ALA A 1 98 ? -23.480 3.384 33.885 1.00 86.56 98 ALA A O 1
ATOM 782 N N . ALA A 1 99 ? -21.890 4.055 35.326 1.00 87.12 99 ALA A N 1
ATOM 783 C CA . ALA A 1 99 ? -20.835 3.216 34.757 1.00 87.12 99 ALA A CA 1
ATOM 784 C C . ALA A 1 99 ? -21.169 1.711 34.866 1.00 87.12 99 ALA A C 1
ATOM 786 O O . ALA A 1 99 ? -21.055 0.963 33.890 1.00 87.12 99 ALA A O 1
ATOM 787 N N . PHE A 1 100 ? -21.667 1.252 36.021 1.00 87.25 100 PHE A N 1
ATOM 788 C CA . PHE A 1 100 ? -22.093 -0.141 36.206 1.00 87.25 100 PHE A CA 1
ATOM 789 C C . PHE A 1 100 ? -23.297 -0.517 35.334 1.00 87.25 100 PHE A C 1
ATOM 791 O O . PHE A 1 100 ? -23.340 -1.630 34.798 1.00 87.25 100 PHE A O 1
ATOM 798 N N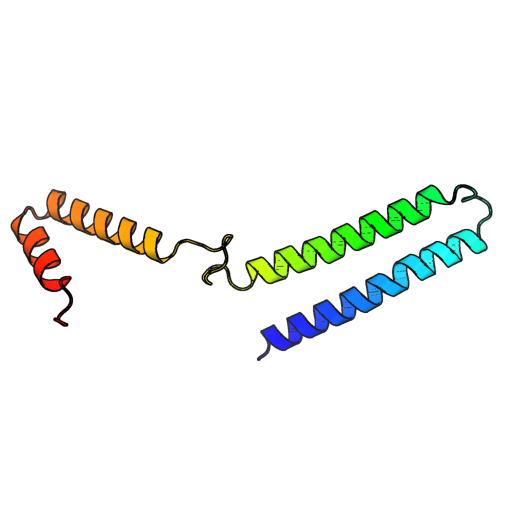 . ALA A 1 101 ? -24.252 0.398 35.150 1.00 87.88 101 ALA A N 1
ATOM 799 C CA . ALA A 1 101 ? -25.384 0.187 34.254 1.00 87.88 101 ALA A CA 1
ATOM 800 C C . ALA A 1 101 ? -24.929 -0.009 32.796 1.00 87.88 101 ALA A C 1
ATOM 802 O O . ALA A 1 101 ? -25.433 -0.911 32.119 1.00 87.88 101 ALA A O 1
ATOM 803 N N . LEU A 1 102 ? -23.942 0.767 32.331 1.00 84.50 102 LEU A N 1
ATOM 804 C CA . LEU A 1 102 ? -23.353 0.607 30.999 1.00 84.50 102 LEU A CA 1
ATOM 805 C C . LEU A 1 102 ? -22.626 -0.738 30.8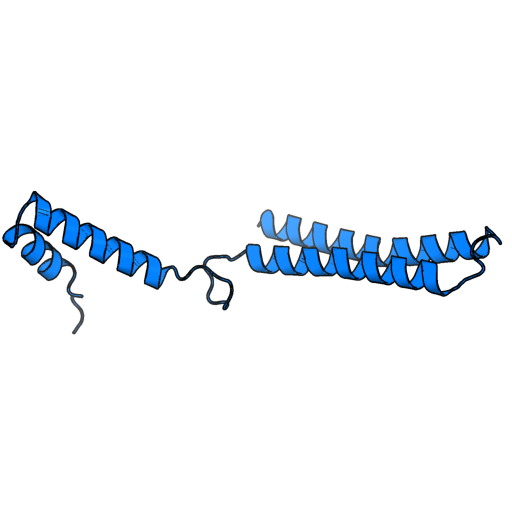55 1.00 84.50 102 LEU A C 1
ATOM 807 O O . LEU A 1 102 ? -22.879 -1.476 29.903 1.00 84.50 102 LEU A O 1
ATOM 811 N N . ARG A 1 103 ? -21.794 -1.114 31.834 1.00 85.12 103 ARG A N 1
ATOM 812 C CA . ARG A 1 103 ? -21.087 -2.407 31.838 1.00 85.12 103 ARG A CA 1
ATOM 813 C C . ARG A 1 103 ? -22.047 -3.595 31.772 1.00 85.12 103 ARG A C 1
ATOM 815 O O . ARG A 1 103 ? -21.784 -4.563 31.065 1.00 85.12 103 ARG A O 1
ATOM 822 N N . LYS A 1 104 ? -23.174 -3.523 32.489 1.00 88.12 104 LYS A N 1
ATOM 823 C CA . LYS A 1 104 ? -24.210 -4.567 32.463 1.00 88.12 104 LYS A CA 1
ATOM 824 C C . LYS A 1 104 ? -24.862 -4.701 31.082 1.00 88.12 104 LYS A C 1
ATOM 826 O O . LYS A 1 104 ? -25.239 -5.808 30.715 1.00 88.12 104 LYS A O 1
ATOM 831 N N . ARG A 1 105 ? -24.986 -3.604 30.326 1.00 83.81 105 ARG A N 1
ATOM 832 C CA . ARG A 1 105 ? -25.537 -3.598 28.958 1.00 83.81 105 ARG A CA 1
ATOM 833 C C . ARG A 1 105 ? -24.540 -4.071 27.899 1.00 83.81 105 ARG A C 1
ATOM 835 O O . ARG A 1 105 ? -24.966 -4.683 26.931 1.00 83.81 105 ARG A O 1
ATOM 842 N N . LEU A 1 106 ? -23.249 -3.793 28.086 1.00 79.56 106 LEU A N 1
ATOM 843 C CA . LEU A 1 106 ? -22.174 -4.203 27.171 1.00 79.56 106 LEU A CA 1
ATOM 844 C C . LEU A 1 106 ? -21.811 -5.690 27.275 1.00 79.56 106 LEU A C 1
ATOM 846 O O . LEU A 1 106 ? -21.143 -6.212 26.388 1.00 79.56 106 LEU A O 1
ATOM 850 N N . ARG A 1 107 ? -22.231 -6.385 28.342 1.00 77.56 107 ARG A N 1
ATOM 851 C CA . ARG A 1 107 ? -22.011 -7.829 28.465 1.00 77.56 107 ARG A CA 1
ATOM 852 C C . ARG A 1 107 ? -22.757 -8.541 27.324 1.00 77.56 107 ARG A C 1
ATOM 854 O O . ARG A 1 107 ? -23.978 -8.380 27.237 1.00 77.56 107 ARG A O 1
ATOM 861 N N . PRO A 1 108 ? -22.069 -9.294 26.448 1.00 66.00 108 PRO A N 1
ATOM 862 C CA . PRO A 1 108 ? -22.727 -9.970 25.339 1.00 66.00 108 PRO A CA 1
ATOM 863 C C . PRO A 1 108 ? -23.781 -10.944 25.872 1.00 66.00 108 PRO A C 1
ATOM 865 O O . PRO A 1 108 ? -23.579 -11.621 26.877 1.00 66.00 108 PRO A O 1
ATOM 868 N N . LYS A 1 109 ? -24.931 -10.986 25.197 1.00 58.00 109 LYS A N 1
ATOM 869 C CA . LYS A 1 109 ? -26.099 -11.805 25.560 1.00 58.00 109 LYS A CA 1
ATOM 870 C C . LYS A 1 109 ? -25.976 -13.279 25.141 1.00 58.00 109 LYS A C 1
ATOM 872 O O . LYS A 1 109 ? -26.972 -13.991 25.189 1.00 58.00 109 LYS A O 1
ATOM 877 N N . TYR A 1 110 ? -24.794 -13.698 24.702 1.00 50.19 110 TYR A N 1
ATOM 878 C CA . TYR A 1 110 ? -24.516 -15.033 24.187 1.00 50.19 110 TYR A CA 1
ATOM 879 C C . TYR A 1 110 ? -23.465 -15.693 25.084 1.00 50.19 110 TYR A C 1
ATOM 881 O O . TYR A 1 110 ? -22.265 -15.548 24.857 1.00 50.19 110 TYR A O 1
ATOM 889 N N . GLU A 1 111 ? -23.962 -16.339 26.137 1.00 44.16 111 GLU A N 1
ATOM 890 C CA . GLU A 1 111 ? -23.417 -17.609 26.630 1.00 44.16 111 GLU A CA 1
ATOM 891 C C . GLU A 1 111 ? -24.194 -18.739 25.946 1.00 44.16 111 GLU A C 1
ATOM 893 O O . GLU A 1 111 ? -25.426 -18.564 25.766 1.00 44.16 111 GLU A O 1
#

Secondary structure (DSSP, 8-state):
-HHHHHHHHHHHHHHHHHHHHHHHHHHHHHH-TT---THHHHHHHHHHHHHHHHHHHHHHHHTTTTSSSTTS--HHHHHHHHHHHHHHHHHHHT-HHHHHHHHHHHS-S--

Organism: NCBI:txid265537

Radius of gyration: 27.46 Å; chains: 1; bounding box: 56×30×71 Å

Foldseek 3Di:
DVVVVVLVVLVVVLVVCLVVLLVVLVVCVVVDVPPPDPVVSVVVSVCVNCVSVVVNVVVVCVVCLCDDDPNHDPVVVVVVVVVVVVLVVCCVPVNDVSSVVVVVVPPDPDD